Protein AF-A0A820K6A9-F1 (afdb_monomer_lite)

Organism: NCBI:txid433720

Foldseek 3Di:
DDPDPPPPPDDDDDDPDDDDDDDPDDDQFDCPDPVNPLSNLVVCLVPQPDDDDVCQQANPPGGSNRSCVVCVPVRDPDPD

Radius of gyration: 16.23 Å; chains: 1; bounding box: 36×40×39 Å

Sequence (80 aa):
MIEHPQPKSHGIIKRLKPIVPVLLGPQIPRKVREETQERYSRAITTLFIPWRSVKDLCAVNQSWREALGSRQESISTESK

Structure (mmCIF, N/CA/C/O backbone):
data_AF-A0A820K6A9-F1
#
_entry.id   AF-A0A820K6A9-F1
#
loop_
_atom_site.group_PDB
_atom_site.id
_atom_site.type_symbol
_atom_site.label_atom_id
_atom_site.label_alt_id
_atom_site.label_comp_id
_atom_site.label_asym_id
_atom_site.label_entity_id
_atom_site.label_seq_id
_atom_site.pdbx_PDB_ins_code
_atom_site.Cartn_x
_atom_site.Cartn_y
_atom_site.Cartn_z
_atom_site.occupancy
_atom_site.B_iso_or_equiv
_atom_site.auth_seq_id
_atom_site.auth_comp_id
_atom_site.auth_asym_id
_atom_site.auth_atom_id
_atom_site.pdbx_PDB_model_num
ATOM 1 N N . MET A 1 1 ? -0.812 -28.123 -15.235 1.00 47.22 1 MET A N 1
ATOM 2 C CA . MET A 1 1 ? -0.098 -26.835 -15.106 1.00 47.22 1 MET A CA 1
ATOM 3 C C . MET A 1 1 ? -0.690 -25.904 -16.146 1.00 47.22 1 MET A C 1
ATOM 5 O O . MET A 1 1 ? -0.680 -26.272 -17.309 1.00 47.22 1 MET A O 1
ATOM 9 N N . ILE A 1 2 ? -1.315 -24.799 -15.739 1.00 60.41 2 ILE A N 1
ATOM 10 C CA . ILE A 1 2 ? -1.919 -23.847 -16.683 1.00 60.41 2 ILE A CA 1
ATOM 11 C C . ILE A 1 2 ? -0.774 -22.999 -17.237 1.00 60.41 2 ILE A C 1
ATOM 13 O O . ILE A 1 2 ? -0.169 -22.228 -16.492 1.00 60.41 2 ILE A O 1
ATOM 17 N N . GLU A 1 3 ? -0.425 -23.202 -18.507 1.00 68.56 3 GLU A N 1
ATOM 18 C CA . GLU A 1 3 ? 0.553 -22.362 -19.199 1.00 68.56 3 GLU A CA 1
ATOM 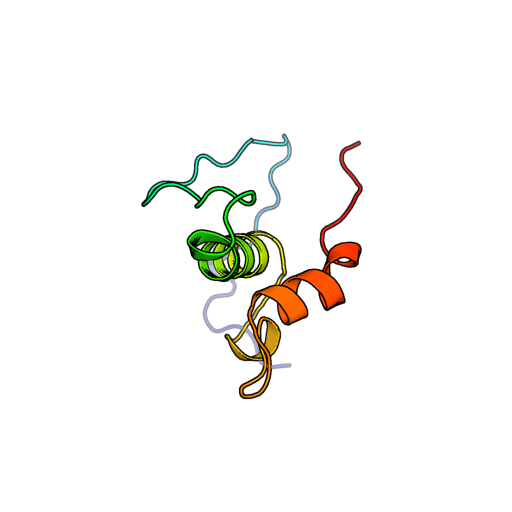19 C C . GLU A 1 3 ? 0.045 -20.918 -19.242 1.00 68.56 3 GLU A C 1
ATOM 21 O O . GLU A 1 3 ? -1.103 -20.650 -19.601 1.00 68.56 3 GLU A O 1
ATOM 26 N N . HIS A 1 4 ? 0.901 -19.976 -18.840 1.00 65.12 4 HIS A N 1
ATOM 27 C CA . HIS A 1 4 ? 0.588 -18.555 -18.920 1.00 65.12 4 HIS A CA 1
ATOM 28 C C . HIS A 1 4 ? 0.328 -18.189 -20.390 1.00 65.12 4 HIS A C 1
ATOM 30 O O . HIS A 1 4 ? 1.151 -18.548 -21.229 1.00 65.12 4 HIS A O 1
ATOM 36 N N . PRO A 1 5 ? -0.748 -17.455 -20.728 1.00 77.38 5 PRO A N 1
ATOM 37 C CA . PRO A 1 5 ? -1.152 -17.209 -22.117 1.00 77.38 5 PRO A CA 1
ATOM 38 C C . PRO A 1 5 ? -0.134 -16.404 -22.944 1.00 77.38 5 PRO A C 1
ATOM 40 O O . PRO A 1 5 ? -0.229 -16.353 -24.167 1.00 77.38 5 PRO A O 1
ATOM 43 N N . GLN A 1 6 ? 0.861 -15.782 -22.302 1.00 75.44 6 GLN A N 1
ATOM 44 C CA . GLN A 1 6 ? 1.895 -14.981 -22.968 1.00 75.44 6 GLN A CA 1
ATOM 45 C C . GLN A 1 6 ? 3.323 -15.296 -22.478 1.00 75.44 6 GLN A C 1
ATOM 47 O O . GLN A 1 6 ? 4.036 -14.391 -22.042 1.00 75.44 6 GLN A O 1
ATOM 52 N N . PRO A 1 7 ? 3.783 -16.560 -22.522 1.00 69.19 7 PRO A N 1
ATOM 53 C CA . PRO A 1 7 ? 5.056 -16.957 -21.919 1.00 69.19 7 PRO A CA 1
ATOM 54 C C . PRO A 1 7 ? 6.264 -16.513 -22.761 1.00 69.19 7 PRO A C 1
ATOM 56 O O . PRO A 1 7 ? 7.375 -16.421 -22.252 1.00 69.19 7 PRO A O 1
ATOM 59 N N . LYS A 1 8 ? 6.050 -16.212 -24.051 1.00 69.50 8 LYS A N 1
ATOM 60 C CA . LYS A 1 8 ? 7.096 -15.769 -24.986 1.00 69.50 8 LYS A CA 1
ATOM 61 C C . LYS A 1 8 ? 7.325 -14.253 -24.991 1.00 69.50 8 LYS A C 1
ATOM 63 O O . LYS A 1 8 ? 8.368 -13.821 -25.463 1.00 69.50 8 LYS A O 1
ATOM 68 N N . SER A 1 9 ? 6.365 -13.452 -24.517 1.00 73.44 9 SER A N 1
ATOM 69 C CA . SER A 1 9 ? 6.431 -11.982 -24.589 1.00 73.44 9 SER A CA 1
ATOM 70 C C . SER A 1 9 ? 6.590 -11.294 -23.234 1.00 73.44 9 SER A C 1
ATOM 72 O O . SER A 1 9 ? 7.142 -10.199 -23.185 1.00 73.44 9 SER A O 1
ATOM 74 N N . HIS A 1 10 ? 6.156 -11.919 -22.136 1.00 63.75 10 HIS A N 1
ATOM 75 C CA . HIS A 1 10 ? 6.264 -11.345 -20.796 1.00 63.75 10 HIS A CA 1
ATOM 76 C C . HIS A 1 10 ? 7.275 -12.134 -19.965 1.00 63.75 10 HIS A C 1
ATOM 78 O O . HIS A 1 10 ? 6.989 -13.224 -19.478 1.00 63.75 10 HIS A O 1
ATOM 84 N N . GLY A 1 11 ? 8.471 -11.566 -19.812 1.00 67.38 11 GLY A N 1
ATOM 85 C CA . GLY A 1 11 ? 9.496 -12.051 -18.893 1.00 67.38 11 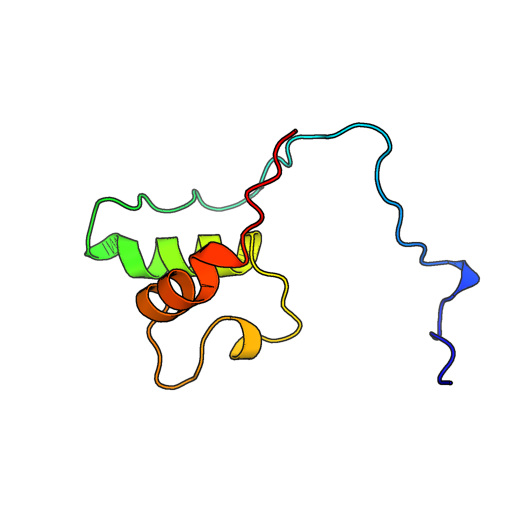GLY A CA 1
ATOM 86 C C . GLY A 1 11 ? 9.564 -11.168 -17.650 1.00 67.38 11 GLY A C 1
ATOM 87 O O . GLY A 1 11 ? 9.521 -9.943 -17.751 1.00 67.38 11 GLY A O 1
ATOM 88 N N . ILE A 1 12 ? 9.702 -11.778 -16.474 1.00 72.31 12 ILE A N 1
ATOM 89 C CA . ILE A 1 12 ? 10.051 -11.051 -15.249 1.00 72.31 12 ILE A CA 1
ATOM 90 C C . ILE A 1 12 ? 11.576 -11.036 -15.163 1.00 72.31 12 ILE A C 1
ATOM 92 O O . ILE A 1 12 ? 12.205 -12.088 -15.073 1.00 72.31 12 ILE A O 1
ATOM 96 N N . ILE A 1 13 ? 12.179 -9.848 -15.202 1.00 69.00 13 ILE A N 1
ATOM 97 C CA . ILE A 1 13 ? 13.636 -9.684 -15.144 1.00 69.00 13 ILE A CA 1
ATOM 98 C C . ILE A 1 13 ? 14.006 -9.033 -13.813 1.00 69.00 13 ILE A C 1
ATOM 100 O O . ILE A 1 13 ? 13.575 -7.919 -13.511 1.00 69.00 13 ILE A O 1
ATOM 104 N N . LYS A 1 14 ? 14.858 -9.703 -13.031 1.00 74.88 14 LYS A N 1
ATOM 105 C CA . LYS A 1 14 ? 15.520 -9.089 -11.875 1.00 74.88 14 LYS A CA 1
ATOM 106 C C . LYS A 1 14 ? 16.704 -8.262 -12.374 1.00 74.88 14 LYS A C 1
ATOM 108 O O . LYS A 1 14 ? 17.534 -8.759 -13.132 1.00 74.88 14 LYS A O 1
ATOM 113 N N . ARG A 1 15 ? 16.790 -6.992 -11.971 1.00 75.94 15 ARG A N 1
ATOM 114 C CA . ARG A 1 15 ? 17.921 -6.140 -12.364 1.00 75.94 15 ARG A CA 1
ATOM 115 C C . ARG A 1 15 ? 19.219 -6.621 -11.712 1.00 75.94 15 ARG A C 1
ATOM 117 O O . ARG A 1 15 ? 19.223 -6.990 -10.543 1.00 75.94 15 ARG A O 1
ATOM 124 N N . LEU A 1 16 ? 20.314 -6.563 -12.475 1.00 82.88 16 LEU A N 1
ATOM 125 C CA . LEU A 1 16 ? 21.661 -6.927 -12.012 1.00 82.88 16 LEU A CA 1
ATOM 126 C C . LEU A 1 16 ? 22.248 -5.914 -11.022 1.00 82.88 16 LEU A C 1
ATOM 128 O O . LEU A 1 16 ? 23.041 -6.282 -10.165 1.00 82.88 16 LEU A O 1
ATOM 132 N N . LYS A 1 17 ? 21.873 -4.637 -11.149 1.00 86.12 17 LYS A N 1
ATOM 133 C CA . LYS A 1 17 ? 22.283 -3.564 -10.238 1.00 86.12 17 LYS A CA 1
ATOM 134 C C . LYS A 1 17 ? 21.064 -3.069 -9.455 1.00 86.12 17 LYS A C 1
ATOM 136 O O . LYS A 1 17 ? 20.029 -2.832 -10.091 1.00 86.12 17 LYS A O 1
ATOM 141 N N . PRO A 1 18 ? 21.167 -2.890 -8.125 1.00 80.56 18 PRO A N 1
ATOM 142 C CA . PRO A 1 18 ? 20.132 -2.225 -7.345 1.00 80.56 18 PRO A CA 1
ATOM 143 C C . PRO A 1 18 ? 19.889 -0.815 -7.886 1.00 80.56 18 PRO A C 1
ATOM 145 O O . PRO A 1 18 ? 20.832 -0.094 -8.209 1.00 80.56 18 PRO A O 1
ATOM 148 N N . ILE A 1 19 ? 18.623 -0.424 -7.992 1.00 82.12 19 ILE A N 1
ATOM 149 C CA . ILE A 1 19 ? 18.219 0.944 -8.321 1.00 82.12 19 ILE A CA 1
ATOM 150 C C . ILE A 1 19 ? 17.237 1.425 -7.261 1.00 82.12 19 ILE A C 1
ATOM 152 O O . ILE A 1 19 ? 16.450 0.631 -6.745 1.00 82.12 19 ILE A O 1
ATOM 156 N N . VAL A 1 20 ? 17.269 2.719 -6.955 1.00 80.31 20 VAL A N 1
ATOM 157 C CA . VAL A 1 20 ? 16.273 3.336 -6.076 1.00 80.31 20 VAL A CA 1
ATOM 158 C C . VAL A 1 20 ? 15.070 3.728 -6.936 1.00 80.31 20 VAL A C 1
ATOM 160 O O . VAL A 1 20 ? 15.222 4.566 -7.828 1.00 80.31 20 VAL A O 1
ATOM 163 N N . PRO A 1 21 ? 13.886 3.125 -6.733 1.00 77.75 21 PRO A N 1
ATOM 164 C CA . PRO A 1 21 ? 12.703 3.514 -7.482 1.00 77.75 21 PRO A CA 1
ATOM 165 C C . PRO A 1 21 ? 12.278 4.933 -7.089 1.00 77.75 21 PRO A C 1
ATOM 167 O O . PRO A 1 21 ? 12.094 5.236 -5.910 1.00 77.75 21 PRO A O 1
ATOM 170 N N . VAL A 1 22 ? 12.090 5.799 -8.086 1.00 80.88 22 VAL A N 1
ATOM 171 C CA . VAL A 1 22 ? 11.467 7.112 -7.889 1.00 80.88 22 VAL A CA 1
ATOM 172 C C . VAL A 1 22 ? 9.962 6.935 -8.038 1.00 80.88 22 VAL A C 1
ATOM 174 O O . VAL A 1 22 ? 9.466 6.653 -9.128 1.00 80.88 22 VAL A O 1
ATOM 177 N N . LEU A 1 23 ? 9.235 7.064 -6.931 1.00 80.38 23 LEU A N 1
ATOM 178 C CA . LEU A 1 23 ? 7.780 6.963 -6.932 1.00 80.38 23 LEU A CA 1
ATOM 179 C C . LEU A 1 23 ? 7.184 8.256 -7.493 1.00 80.38 23 LEU A C 1
ATOM 181 O O . LEU A 1 23 ? 7.364 9.330 -6.920 1.00 80.38 23 LEU A O 1
ATOM 185 N N . LEU A 1 24 ? 6.469 8.147 -8.611 1.00 83.56 24 LEU A N 1
ATOM 186 C CA . LEU A 1 24 ? 5.715 9.252 -9.193 1.00 83.56 24 LEU A CA 1
ATOM 187 C C . LEU A 1 24 ? 4.302 9.255 -8.608 1.00 83.56 24 LEU A C 1
ATOM 189 O O . LEU A 1 24 ? 3.597 8.249 -8.680 1.00 83.56 24 LEU A O 1
ATOM 193 N N . GLY A 1 25 ? 3.883 10.379 -8.032 1.00 81.62 25 GLY A N 1
ATOM 194 C CA . GLY A 1 25 ? 2.545 10.530 -7.470 1.00 81.62 25 GLY A CA 1
ATOM 195 C C . GLY A 1 25 ? 2.492 11.481 -6.275 1.00 81.62 25 GLY A C 1
ATOM 196 O O . GLY A 1 25 ? 3.464 12.185 -5.993 1.00 81.62 25 GLY A O 1
ATOM 197 N N . PRO A 1 26 ? 1.347 11.514 -5.569 1.00 82.06 26 PRO A N 1
ATOM 198 C CA . PRO A 1 26 ? 1.200 12.267 -4.332 1.00 82.06 26 PRO A CA 1
ATOM 199 C C . PRO A 1 26 ? 2.262 11.869 -3.306 1.00 82.06 26 PRO A C 1
ATOM 201 O O . PRO A 1 26 ? 2.648 10.704 -3.203 1.00 82.06 26 PRO A O 1
ATOM 204 N N . GLN A 1 27 ? 2.710 12.842 -2.517 1.00 85.19 27 GLN A N 1
ATOM 205 C CA . GLN A 1 27 ? 3.728 12.619 -1.499 1.00 85.19 27 GLN A CA 1
ATOM 206 C C . GLN A 1 27 ? 3.280 11.558 -0.481 1.00 85.19 27 GLN A C 1
ATOM 208 O O . GLN A 1 27 ? 2.130 11.561 -0.032 1.00 85.19 27 GLN A O 1
ATOM 213 N N . ILE A 1 28 ? 4.209 10.684 -0.069 1.00 88.38 28 ILE A N 1
ATOM 214 C CA . ILE A 1 28 ? 3.968 9.758 1.044 1.00 88.38 28 ILE A CA 1
ATOM 215 C C . ILE A 1 28 ? 3.659 10.590 2.303 1.00 88.38 28 ILE A C 1
ATOM 217 O O . ILE A 1 28 ? 4.474 11.440 2.681 1.00 88.38 28 ILE A O 1
ATOM 221 N N . PRO A 1 29 ? 2.504 10.375 2.964 1.00 91.31 29 PRO A N 1
ATOM 222 C CA . PRO A 1 29 ? 2.131 11.124 4.160 1.00 91.31 29 PRO A CA 1
ATOM 223 C C . PRO A 1 29 ? 3.172 10.977 5.272 1.00 91.31 29 PRO A C 1
ATOM 225 O O . PRO A 1 29 ? 3.849 9.959 5.374 1.00 91.31 29 PRO A O 1
ATOM 228 N N . ARG A 1 30 ? 3.302 11.969 6.154 1.00 87.38 30 ARG A N 1
ATOM 229 C CA . ARG A 1 30 ? 4.222 11.853 7.297 1.00 87.38 30 ARG A CA 1
ATOM 230 C C . ARG A 1 30 ? 3.676 10.854 8.325 1.00 87.38 30 ARG A C 1
ATOM 232 O O . ARG A 1 30 ? 2.488 10.865 8.625 1.00 87.38 30 ARG A O 1
ATOM 239 N N . LYS A 1 31 ? 4.553 10.048 8.931 1.00 86.88 31 LYS A N 1
ATOM 240 C CA . LYS A 1 31 ? 4.188 9.079 9.988 1.00 86.88 31 LYS A CA 1
ATOM 241 C C . LYS A 1 31 ? 3.741 9.735 11.305 1.00 86.88 31 LYS A C 1
ATOM 243 O O . LYS A 1 31 ? 3.027 9.118 12.081 1.00 86.88 31 LYS A O 1
ATOM 248 N N . VAL A 1 32 ? 4.207 10.956 11.573 1.00 85.94 32 VAL A N 1
ATOM 249 C CA . VAL A 1 32 ? 4.230 11.545 12.926 1.00 85.94 32 VAL A CA 1
ATOM 250 C C . VAL A 1 32 ? 2.856 11.988 13.433 1.00 85.94 32 VAL A C 1
ATOM 252 O O . VAL A 1 32 ? 2.635 11.983 14.638 1.00 85.94 32 VAL A O 1
ATOM 255 N N . ARG A 1 33 ? 1.936 12.384 12.547 1.00 87.56 33 ARG A N 1
ATOM 256 C CA . ARG A 1 33 ? 0.626 12.899 12.963 1.00 87.56 33 ARG A CA 1
ATOM 257 C C . ARG A 1 33 ? -0.417 11.793 12.932 1.00 87.56 33 ARG A C 1
ATOM 259 O O . ARG A 1 33 ? -0.460 11.016 11.981 1.00 87.56 33 ARG A O 1
ATOM 266 N N . GLU A 1 34 ? -1.283 11.767 13.936 1.00 87.88 34 GLU A N 1
ATOM 267 C CA . GLU A 1 34 ? -2.375 10.795 14.039 1.00 87.88 34 GLU A CA 1
ATOM 268 C C . GLU A 1 34 ? -3.318 10.877 12.826 1.00 87.88 34 GLU A C 1
ATOM 270 O O . GLU A 1 34 ? -3.597 9.871 12.178 1.00 87.88 34 GLU A O 1
ATOM 275 N N . GLU A 1 35 ? -3.669 12.099 12.416 1.00 89.44 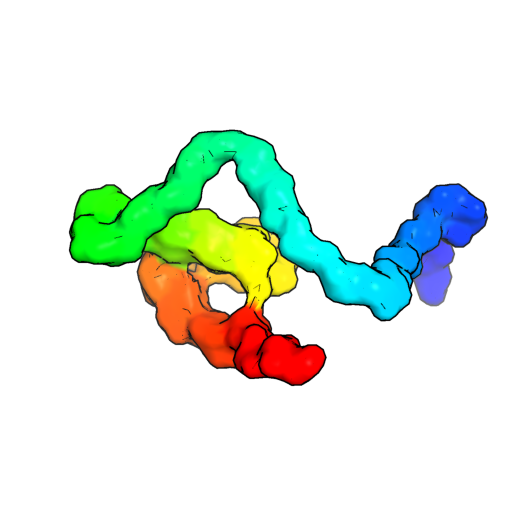35 GLU A N 1
ATOM 276 C CA . GLU A 1 35 ? -4.467 12.398 11.217 1.00 89.44 35 GLU A CA 1
ATOM 277 C C . GLU A 1 35 ? -3.887 11.819 9.911 1.00 89.44 35 GLU A C 1
ATOM 279 O O . GLU A 1 35 ? -4.629 11.483 8.983 1.00 89.44 35 GLU A O 1
ATOM 284 N N . THR A 1 36 ? -2.562 11.672 9.812 1.00 92.12 36 THR A N 1
ATOM 285 C CA . THR A 1 36 ? -1.893 11.143 8.613 1.00 92.12 36 THR A CA 1
ATOM 286 C C . THR A 1 36 ? -1.488 9.681 8.744 1.00 92.12 36 THR A C 1
ATOM 288 O O . THR A 1 36 ? -1.059 9.083 7.753 1.00 92.12 36 THR A O 1
ATOM 291 N N . GLN A 1 37 ? -1.643 9.085 9.925 1.00 92.94 37 GLN A N 1
ATOM 292 C CA . GLN A 1 37 ? -1.101 7.773 10.239 1.00 92.94 37 GLN A CA 1
ATOM 293 C C . GLN A 1 37 ? -1.750 6.657 9.422 1.00 92.94 37 GLN A C 1
ATOM 295 O O . GLN A 1 37 ? -1.041 5.825 8.866 1.00 92.94 37 GLN A O 1
ATOM 300 N N . GLU A 1 38 ? -3.074 6.663 9.271 1.00 94.06 38 GLU A N 1
ATOM 301 C CA . GLU A 1 38 ? -3.778 5.667 8.449 1.00 94.06 38 GLU A CA 1
ATOM 302 C C . GLU A 1 38 ? -3.351 5.731 6.979 1.00 94.06 38 GLU A C 1
ATOM 304 O O . GLU A 1 38 ? -3.046 4.716 6.349 1.00 94.06 38 GLU A O 1
ATOM 309 N N . ARG A 1 39 ? -3.242 6.947 6.430 1.00 93.31 39 ARG A N 1
ATOM 310 C CA . ARG A 1 39 ? -2.810 7.146 5.039 1.00 93.31 39 ARG A CA 1
ATOM 311 C C . ARG A 1 39 ? -1.353 6.734 4.837 1.00 93.31 39 ARG A C 1
ATOM 313 O O . ARG A 1 39 ? -1.034 6.157 3.799 1.00 93.31 39 ARG A O 1
ATOM 320 N N . TYR A 1 40 ? -0.488 7.016 5.813 1.00 93.69 40 TYR A N 1
ATOM 321 C CA . TYR A 1 40 ? 0.897 6.553 5.820 1.00 93.69 40 TYR A CA 1
ATOM 322 C C . TYR A 1 40 ? 0.956 5.024 5.831 1.00 93.69 40 TYR A C 1
ATOM 324 O O . TYR A 1 40 ? 1.593 4.434 4.961 1.00 93.69 40 TYR A O 1
ATOM 332 N N . SER A 1 41 ? 0.241 4.380 6.755 1.00 93.81 41 SER A N 1
ATOM 333 C CA . SER A 1 41 ? 0.247 2.924 6.885 1.00 93.81 41 SER A CA 1
ATOM 334 C C . SER A 1 41 ? -0.246 2.240 5.613 1.00 93.81 41 SER A C 1
ATOM 336 O O . SER A 1 41 ? 0.381 1.292 5.143 1.00 93.81 41 SER A O 1
ATOM 338 N N . ARG A 1 42 ? -1.297 2.779 4.982 1.00 93.50 42 ARG A N 1
ATOM 339 C CA . ARG A 1 42 ? -1.776 2.321 3.671 1.00 93.50 42 ARG A CA 1
ATOM 340 C C . ARG A 1 42 ? -0.720 2.456 2.575 1.00 93.50 42 ARG A C 1
ATOM 342 O O . ARG A 1 42 ? -0.554 1.542 1.773 1.00 93.50 42 ARG A O 1
ATOM 349 N N . ALA A 1 43 ? -0.001 3.578 2.525 1.00 92.31 43 ALA A N 1
ATOM 350 C CA . ALA A 1 43 ? 1.054 3.779 1.534 1.00 92.31 43 ALA A CA 1
ATOM 351 C C . ALA A 1 43 ? 2.196 2.764 1.711 1.00 92.31 43 ALA A C 1
ATOM 353 O O . ALA A 1 43 ? 2.592 2.118 0.746 1.00 92.31 43 ALA A O 1
ATOM 354 N N . ILE A 1 44 ? 2.684 2.575 2.941 1.00 91.19 44 ILE A N 1
ATOM 355 C CA . ILE A 1 44 ? 3.792 1.651 3.227 1.00 91.19 44 ILE A CA 1
ATOM 356 C C . ILE A 1 44 ? 3.397 0.197 2.962 1.00 91.19 44 ILE A C 1
ATOM 358 O O . ILE A 1 44 ? 4.138 -0.515 2.288 1.00 91.19 44 ILE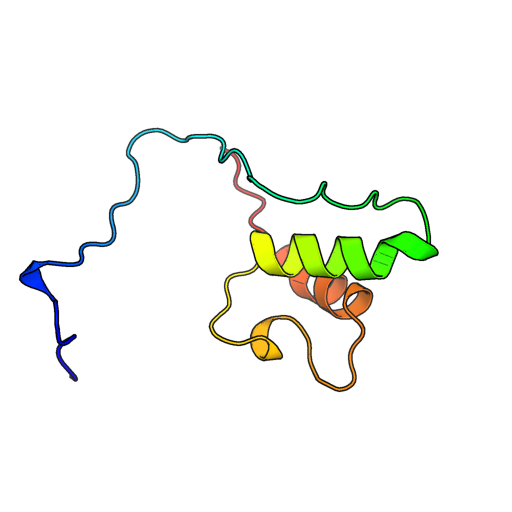 A O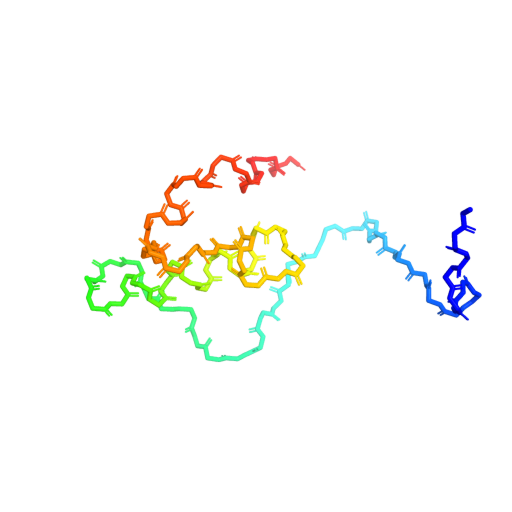 1
ATOM 362 N N . THR A 1 45 ? 2.225 -0.235 3.434 1.00 92.31 45 THR A N 1
ATOM 363 C CA . THR A 1 45 ? 1.725 -1.596 3.172 1.00 92.31 45 THR A CA 1
ATOM 364 C C . THR A 1 45 ? 1.609 -1.863 1.672 1.00 92.31 45 THR A C 1
ATOM 366 O O . THR A 1 45 ? 2.101 -2.878 1.198 1.00 92.31 45 THR A O 1
ATOM 369 N N . THR A 1 46 ? 1.059 -0.922 0.903 1.00 90.81 46 THR A N 1
ATOM 370 C CA . THR A 1 46 ? 0.901 -1.075 -0.554 1.00 90.81 46 THR A CA 1
ATOM 371 C C . THR A 1 46 ? 2.236 -1.173 -1.299 1.00 90.81 46 THR A C 1
ATOM 373 O O . THR A 1 46 ? 2.328 -1.899 -2.289 1.00 90.81 46 THR A O 1
ATOM 376 N N . LEU A 1 47 ? 3.251 -0.423 -0.862 1.00 88.38 47 LEU A N 1
ATOM 377 C CA . LEU A 1 47 ? 4.539 -0.323 -1.554 1.00 88.38 47 LEU A CA 1
ATOM 378 C C . LEU A 1 47 ? 5.505 -1.458 -1.208 1.00 88.38 47 LEU A C 1
ATOM 380 O O . LEU A 1 47 ? 6.283 -1.868 -2.066 1.00 88.38 47 LEU A O 1
ATOM 384 N N . PHE A 1 48 ? 5.491 -1.923 0.042 1.00 86.56 48 PHE A N 1
ATOM 385 C CA . PHE A 1 48 ? 6.561 -2.770 0.575 1.00 86.56 48 PHE A CA 1
ATOM 386 C C . PHE A 1 48 ? 6.119 -4.168 0.990 1.00 86.56 48 PHE A C 1
ATOM 388 O O . PHE A 1 48 ? 6.972 -5.024 1.209 1.00 86.56 48 PHE A O 1
ATOM 395 N N . ILE A 1 49 ? 4.817 -4.429 1.078 1.00 87.56 49 ILE A N 1
ATOM 396 C CA . ILE A 1 49 ? 4.306 -5.775 1.332 1.00 87.56 49 ILE A CA 1
ATOM 397 C C . ILE A 1 49 ? 3.900 -6.362 -0.014 1.00 87.56 49 ILE A C 1
ATOM 399 O O . ILE A 1 49 ? 3.196 -5.690 -0.753 1.00 87.56 49 ILE A O 1
ATOM 403 N N . PRO A 1 50 ? 4.311 -7.580 -0.384 1.00 87.69 50 PRO A N 1
ATOM 404 C CA . PRO A 1 50 ? 3.798 -8.233 -1.584 1.00 87.69 50 PRO A CA 1
ATOM 405 C C . PRO A 1 50 ? 2.302 -8.558 -1.448 1.00 87.69 50 PRO A C 1
ATOM 407 O O . PRO A 1 50 ? 1.886 -9.159 -0.460 1.00 87.69 50 PRO A O 1
ATOM 410 N N . TRP A 1 51 ? 1.490 -8.209 -2.449 1.00 90.69 51 TRP A N 1
ATOM 411 C CA . TRP A 1 51 ? 0.048 -8.478 -2.449 1.00 90.69 51 TRP A CA 1
ATOM 412 C C . TRP A 1 51 ? -0.483 -8.791 -3.849 1.00 90.69 51 TRP A C 1
ATOM 414 O O . TRP A 1 51 ? 0.067 -8.351 -4.858 1.00 90.69 51 TRP A O 1
ATOM 424 N N . ARG A 1 52 ? -1.571 -9.564 -3.908 1.00 89.81 52 ARG A N 1
ATOM 425 C CA . ARG A 1 52 ? -2.373 -9.819 -5.118 1.00 89.81 52 ARG A CA 1
ATOM 426 C C . ARG A 1 52 ? -3.742 -9.157 -5.032 1.00 89.81 52 ARG A C 1
ATOM 428 O O . ARG A 1 52 ? -4.331 -8.817 -6.053 1.00 89.81 52 ARG A O 1
ATOM 435 N N . SER A 1 53 ? -4.255 -8.985 -3.818 1.00 92.62 53 SER A N 1
ATOM 436 C CA . SER A 1 53 ? -5.522 -8.324 -3.536 1.00 92.62 53 SER A CA 1
ATOM 437 C C . SER A 1 53 ? -5.407 -7.411 -2.318 1.00 92.62 53 SER A C 1
ATOM 439 O O . SER A 1 53 ? -4.549 -7.597 -1.459 1.00 92.62 53 SER A O 1
ATOM 441 N N . VAL A 1 54 ? -6.319 -6.444 -2.201 1.00 91.19 54 VAL A N 1
ATOM 442 C CA . VAL A 1 54 ? -6.367 -5.527 -1.047 1.00 91.19 54 VAL A CA 1
ATOM 443 C C . VAL A 1 54 ? -6.530 -6.286 0.278 1.00 91.19 54 VAL A C 1
ATOM 445 O O . VAL A 1 54 ? -6.019 -5.840 1.301 1.00 91.19 54 VAL A O 1
ATOM 448 N N . LYS A 1 55 ? -7.172 -7.464 0.258 1.00 91.75 55 LYS A N 1
ATOM 449 C CA . LYS A 1 55 ? -7.364 -8.313 1.444 1.00 91.75 55 LYS A CA 1
ATOM 450 C C . LYS A 1 55 ? -6.050 -8.872 1.997 1.00 91.75 55 LYS A C 1
ATOM 452 O O . LYS A 1 55 ? -5.978 -9.145 3.190 1.00 91.75 55 LYS A O 1
ATOM 457 N N . ASP A 1 56 ? -5.021 -9.010 1.158 1.00 89.44 56 ASP A N 1
ATOM 458 C CA . ASP A 1 56 ? -3.693 -9.457 1.598 1.00 89.44 56 ASP A CA 1
ATOM 459 C C . ASP A 1 56 ? -3.027 -8.377 2.467 1.00 89.44 56 ASP A C 1
ATOM 461 O O . ASP A 1 56 ? -2.309 -8.683 3.425 1.00 89.44 56 ASP A O 1
ATOM 465 N N . LEU A 1 57 ? -3.323 -7.109 2.156 1.00 92.00 57 LEU A N 1
ATOM 466 C CA . LEU A 1 57 ? -2.806 -5.943 2.856 1.00 92.00 57 LEU A CA 1
ATOM 467 C C . LEU A 1 57 ? -3.598 -5.630 4.120 1.00 92.00 57 LEU A C 1
ATOM 469 O O . LEU A 1 57 ? -2.993 -5.482 5.173 1.00 92.00 57 LEU A O 1
ATOM 473 N N . CYS A 1 58 ? -4.926 -5.520 4.027 1.00 94.19 58 CYS A N 1
ATOM 474 C CA . CYS A 1 58 ? -5.781 -5.074 5.125 1.00 94.19 58 CYS A CA 1
ATOM 475 C C . CYS A 1 58 ? -7.123 -5.821 5.113 1.00 94.19 58 CYS A C 1
ATOM 477 O O . CYS A 1 58 ? -7.834 -5.830 4.103 1.00 94.19 58 CYS A O 1
ATOM 479 N N . ALA A 1 59 ? -7.471 -6.462 6.232 1.00 92.62 59 ALA A N 1
ATOM 480 C CA . ALA A 1 59 ? -8.763 -7.126 6.383 1.00 92.62 59 ALA A CA 1
ATOM 481 C C . ALA A 1 59 ? -9.898 -6.101 6.568 1.00 92.62 59 ALA A C 1
ATOM 483 O O . ALA A 1 59 ? -9.671 -4.982 7.012 1.00 92.62 59 ALA A O 1
ATOM 484 N N . VAL A 1 60 ? -11.141 -6.497 6.276 1.00 90.94 60 VAL A N 1
ATOM 485 C CA . VAL A 1 60 ? -12.315 -5.595 6.333 1.00 90.94 60 VAL A CA 1
ATOM 486 C C . VAL A 1 60 ? -12.515 -4.969 7.719 1.00 90.94 60 VAL A C 1
ATOM 488 O O . VAL A 1 60 ? -12.926 -3.820 7.818 1.00 90.94 60 VAL A O 1
ATOM 491 N N . ASN A 1 61 ? -12.178 -5.708 8.777 1.00 93.31 61 ASN A N 1
ATOM 492 C CA . ASN A 1 61 ? -12.344 -5.279 10.167 1.00 93.31 61 ASN A CA 1
ATOM 493 C C . ASN A 1 61 ? -11.019 -4.825 10.802 1.00 93.31 61 ASN A C 1
ATOM 495 O O . ASN A 1 61 ? -10.879 -4.880 12.019 1.00 93.31 61 ASN A O 1
ATOM 499 N N . GLN A 1 62 ? -10.029 -4.454 9.987 1.00 94.25 62 GLN A N 1
ATOM 500 C CA . GLN A 1 62 ? -8.697 -4.060 10.436 1.00 94.25 62 GLN A CA 1
ATOM 501 C C . GLN A 1 62 ? -8.387 -2.641 9.949 1.00 94.25 62 GLN A C 1
ATOM 503 O O . GLN A 1 62 ? -8.718 -2.270 8.823 1.00 94.25 62 GLN A O 1
ATOM 508 N N . SER A 1 63 ? -7.736 -1.839 10.788 1.00 94.88 63 SER A N 1
ATOM 509 C CA . SER A 1 63 ? -7.177 -0.546 10.377 1.00 94.88 63 SER A CA 1
ATOM 510 C C . SER A 1 63 ? -5.863 -0.727 9.609 1.00 94.88 63 SER A C 1
ATOM 512 O O . SER A 1 63 ? -5.135 -1.706 9.806 1.00 94.88 63 SER A O 1
ATOM 514 N N . TRP A 1 64 ? -5.481 0.229 8.756 1.00 94.56 64 TRP A N 1
ATOM 515 C CA . TRP A 1 64 ? -4.210 0.115 8.035 1.00 94.56 64 TRP A CA 1
ATOM 516 C C . TRP A 1 64 ? -3.011 0.190 8.979 1.00 94.56 64 TRP A C 1
ATOM 518 O O . TRP A 1 64 ? -1.976 -0.419 8.703 1.00 94.56 64 TRP A O 1
ATOM 528 N N . ARG A 1 65 ? -3.135 0.903 10.105 1.00 93.75 65 ARG A N 1
ATOM 529 C CA . ARG A 1 65 ? -2.123 0.939 11.167 1.00 93.75 65 ARG A CA 1
ATOM 530 C C . ARG A 1 65 ? -1.873 -0.441 11.774 1.00 93.75 65 ARG A C 1
ATOM 532 O O . ARG A 1 65 ? -0.714 -0.837 11.896 1.00 93.75 65 ARG A O 1
ATOM 539 N N . GLU A 1 66 ? -2.922 -1.176 12.130 1.00 94.50 66 GLU A N 1
ATOM 540 C CA . GLU A 1 66 ? -2.800 -2.549 12.647 1.00 94.50 66 GLU A CA 1
ATOM 541 C C . GLU A 1 66 ? -2.247 -3.496 11.579 1.00 94.50 66 GLU A C 1
ATOM 543 O O . GLU A 1 66 ? -1.382 -4.333 11.852 1.00 94.50 66 GLU A O 1
ATOM 548 N N . ALA A 1 67 ? -2.715 -3.337 10.340 1.00 94.12 67 ALA A N 1
ATOM 549 C CA . ALA A 1 67 ? -2.261 -4.128 9.209 1.00 94.12 67 ALA A CA 1
ATOM 550 C C . ALA A 1 67 ? -0.758 -3.976 8.956 1.00 94.12 67 ALA A C 1
ATOM 552 O O . ALA A 1 67 ? -0.071 -4.981 8.765 1.00 94.12 67 ALA A O 1
ATOM 553 N N . LEU A 1 68 ? -0.243 -2.745 9.017 1.00 92.69 68 LEU A N 1
ATOM 554 C CA . LEU A 1 68 ? 1.187 -2.476 8.911 1.00 92.69 68 LEU A CA 1
ATOM 555 C C . LEU A 1 68 ? 1.959 -3.058 10.099 1.00 92.69 68 LEU A C 1
ATOM 557 O O . LEU A 1 68 ? 2.959 -3.737 9.889 1.00 92.69 68 LEU A O 1
ATOM 561 N N . GLY A 1 69 ? 1.487 -2.828 11.328 1.00 91.06 69 GLY A N 1
ATOM 562 C CA . GLY A 1 69 ? 2.156 -3.313 12.539 1.00 91.06 69 GLY A CA 1
ATOM 563 C C . GLY A 1 69 ? 2.324 -4.834 12.552 1.00 91.06 69 GLY A C 1
ATOM 564 O O . GLY A 1 69 ? 3.416 -5.327 12.808 1.00 91.06 69 GLY A O 1
ATOM 565 N N . SER A 1 70 ? 1.273 -5.571 12.181 1.00 90.75 70 SER A N 1
ATOM 566 C CA . SER A 1 70 ? 1.295 -7.043 12.103 1.00 90.75 70 SER A CA 1
ATOM 567 C C . SER A 1 70 ? 2.228 -7.611 11.027 1.00 90.75 70 SER A C 1
ATOM 569 O O . SER A 1 70 ? 2.584 -8.783 11.084 1.00 90.75 70 SER A O 1
ATOM 571 N N . ARG A 1 71 ? 2.623 -6.803 10.038 1.00 86.50 71 ARG A N 1
ATOM 572 C CA . ARG A 1 71 ? 3.421 -7.234 8.880 1.00 86.50 71 ARG A CA 1
ATOM 573 C C . ARG A 1 71 ? 4.770 -6.525 8.791 1.00 86.50 71 ARG A C 1
ATOM 575 O O . ARG A 1 71 ? 5.475 -6.691 7.798 1.00 86.50 71 ARG A O 1
ATOM 582 N N . GLN A 1 72 ? 5.149 -5.763 9.815 1.00 79.25 72 GLN A N 1
ATOM 583 C CA . GLN A 1 72 ? 6.400 -5.006 9.866 1.00 79.25 72 GLN A CA 1
ATOM 584 C C . GLN A 1 72 ? 7.624 -5.907 9.610 1.00 79.25 72 GLN A C 1
ATOM 586 O O . GLN A 1 72 ? 8.561 -5.484 8.944 1.00 79.25 72 GLN A O 1
ATOM 591 N N . GLU A 1 73 ? 7.576 -7.161 10.068 1.00 77.50 73 GLU A N 1
ATOM 592 C CA . GLU A 1 73 ? 8.638 -8.167 9.901 1.00 77.50 73 GLU A CA 1
ATOM 593 C C . GLU A 1 73 ? 8.760 -8.706 8.466 1.00 77.50 73 GLU A C 1
ATOM 595 O O . GLU A 1 73 ? 9.818 -9.188 8.071 1.00 77.50 73 GLU A O 1
ATOM 600 N N . SER A 1 74 ? 7.693 -8.610 7.664 1.00 70.50 74 SER A N 1
ATOM 601 C CA . SER A 1 74 ? 7.702 -9.051 6.259 1.00 70.50 74 SER A CA 1
ATOM 602 C C . SER A 1 74 ? 8.390 -8.057 5.319 1.00 70.50 74 SER A C 1
ATOM 604 O O . SER A 1 74 ? 8.780 -8.419 4.209 1.00 70.50 74 SER A O 1
ATOM 606 N N . ILE A 1 75 ? 8.557 -6.808 5.764 1.00 70.12 75 ILE A N 1
ATOM 607 C CA . ILE A 1 75 ? 9.336 -5.795 5.058 1.00 70.12 75 ILE A CA 1
ATOM 608 C C . ILE A 1 75 ? 10.804 -6.157 5.298 1.00 70.12 75 ILE A C 1
ATOM 610 O O . ILE A 1 75 ? 11.352 -5.853 6.354 1.00 70.12 75 ILE A O 1
ATOM 614 N N . SER A 1 76 ? 11.409 -6.879 4.348 1.00 61.75 76 SER A N 1
ATOM 615 C CA . SER A 1 76 ? 12.768 -7.416 4.473 1.00 61.75 76 SER A CA 1
ATOM 616 C C . SER A 1 76 ? 13.759 -6.391 5.032 1.00 61.75 76 SER A C 1
ATOM 618 O O . SER A 1 76 ? 13.919 -5.298 4.493 1.00 61.75 76 SER A O 1
ATOM 620 N N . THR A 1 77 ? 14.480 -6.793 6.076 1.00 58.94 77 THR A N 1
ATOM 621 C CA . THR A 1 77 ? 15.612 -6.071 6.677 1.00 58.94 77 THR A CA 1
ATOM 622 C C . THR A 1 77 ? 16.918 -6.222 5.893 1.00 58.94 77 THR A C 1
ATOM 624 O O . THR A 1 77 ? 17.921 -5.602 6.241 1.00 58.94 77 THR A O 1
ATOM 627 N N . GLU A 1 78 ? 16.935 -7.023 4.827 1.00 53.78 78 GLU A N 1
ATOM 628 C CA . GLU A 1 78 ? 18.135 -7.259 4.025 1.00 53.78 78 GLU A CA 1
ATOM 629 C C . GLU A 1 78 ? 18.355 -6.139 2.996 1.00 53.78 78 GLU A C 1
ATOM 631 O O . GLU A 1 78 ? 18.066 -6.273 1.808 1.00 53.78 78 GLU A O 1
ATOM 636 N N . SER A 1 79 ? 18.916 -5.026 3.469 1.00 47.06 79 SER A N 1
ATOM 637 C CA . SER A 1 79 ? 19.793 -4.176 2.661 1.00 47.0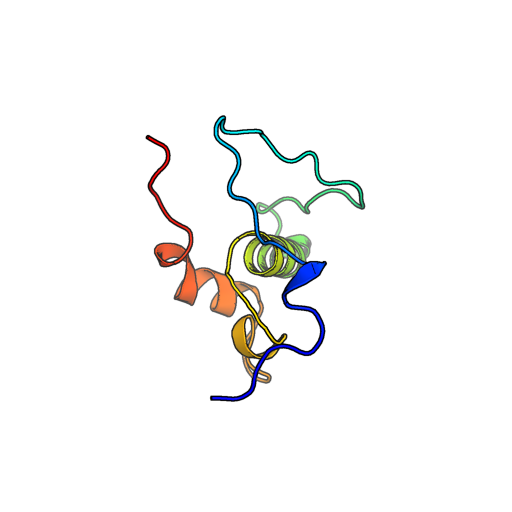6 79 SER A CA 1
ATOM 638 C C . SER A 1 79 ? 21.237 -4.567 2.980 1.00 47.06 79 SER A C 1
ATOM 640 O O . SER A 1 79 ? 21.831 -4.033 3.914 1.00 47.06 79 SER A O 1
ATOM 642 N N . LYS A 1 80 ? 21.786 -5.528 2.234 1.00 34.91 80 LYS A N 1
ATOM 643 C CA . LYS A 1 80 ? 23.234 -5.760 2.139 1.00 34.91 80 LYS A CA 1
ATOM 644 C C . LYS A 1 80 ? 23.699 -5.453 0.725 1.00 34.91 80 LYS A C 1
ATOM 646 O O . LYS A 1 80 ? 22.970 -5.833 -0.219 1.00 34.91 80 LYS A O 1
#

Secondary structure (DSSP, 8-state):
----S-TTT------SS-------SSPPPPSSSHHHHHHHHHHHHHHHS--SSHHHH--TT--HHHHHHHHGGGS-----

pLDDT: mean 82.22, std 12.75, range [34.91, 94.88]